Protein AF-A0AB36SXL1-F1 (afdb_monomer)

Foldseek 3Di:
DVVLVVLVVLLVVLVVQLVPDDDPSNVVSVVSNVVSCPDPSNVVVCCVVVVVVVVVVVVVVVVVVD

Solvent-accessible surface area (backbone atoms only — not comparable to full-atom values): 3544 Å² total; per-residue (Å²): 111,69,69,54,53,53,43,50,53,50,47,51,52,34,48,51,48,29,71,76,36,59,77,69,54,22,56,52,29,45,51,55,35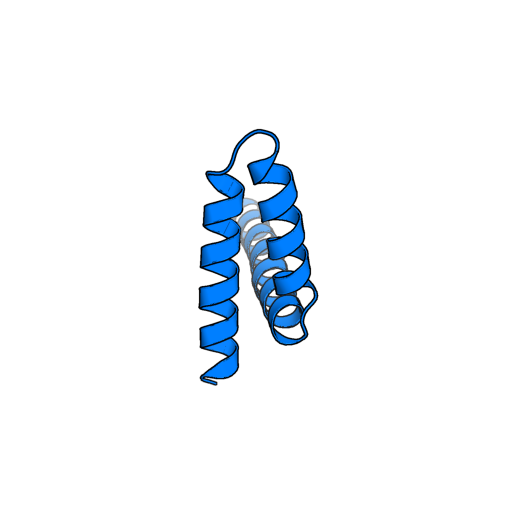,49,52,49,39,71,35,75,60,26,43,52,49,50,51,49,54,50,50,49,50,54,50,50,52,50,53,51,52,52,66,74,74,109

Organism: NCBI:txid155322

pLDDT: mean 87.68, std 3.91, range [66.81, 92.56]

Radius of gyration: 15.04 Å; Cα contacts (8 Å, |Δi|>4): 30; chains: 1; bounding box: 30×22×43 Å

Sequence (66 aa):
MIEIIAALVSLVVHFISYLFSTGEDKKKAKADLKEVVNGTNGKILVGFFGGAAVTGIFVVIWFLSE

Mean predicted aligned error: 5.69 Å

Structure (mmCIF, N/CA/C/O backbone):
data_AF-A0AB36SXL1-F1
#
_entry.id   AF-A0AB36SXL1-F1
#
loop_
_atom_site.group_PDB
_atom_site.id
_atom_site.type_symbol
_atom_site.label_atom_id
_atom_site.label_alt_id
_atom_site.label_comp_id
_atom_site.label_asym_id
_atom_site.label_entity_id
_atom_site.label_seq_id
_atom_site.pdbx_PDB_ins_code
_atom_site.Cartn_x
_atom_site.Cartn_y
_atom_site.Cartn_z
_atom_site.occupancy
_atom_site.B_iso_or_equiv
_atom_site.auth_seq_id
_atom_site.auth_comp_id
_atom_site.auth_asym_id
_atom_site.auth_atom_id
_atom_site.pdbx_PDB_model_num
ATOM 1 N N . MET A 1 1 ? 10.945 -9.781 5.834 1.00 70.69 1 MET A N 1
ATOM 2 C CA . MET A 1 1 ? 9.883 -10.339 4.957 1.00 70.69 1 MET A CA 1
ATOM 3 C C . MET A 1 1 ? 8.512 -10.315 5.620 1.00 70.69 1 MET A C 1
ATOM 5 O O . MET A 1 1 ? 7.626 -9.680 5.069 1.00 70.69 1 MET A O 1
ATOM 9 N N . ILE A 1 2 ? 8.335 -10.936 6.794 1.00 85.88 2 ILE A N 1
ATOM 10 C CA . ILE A 1 2 ? 7.038 -10.966 7.502 1.00 85.88 2 ILE A CA 1
ATOM 11 C C . ILE A 1 2 ? 6.501 -9.554 7.792 1.00 85.88 2 ILE A C 1
ATOM 13 O O . ILE A 1 2 ? 5.324 -9.303 7.579 1.00 85.88 2 ILE A O 1
ATOM 17 N N . GLU A 1 3 ? 7.359 -8.603 8.171 1.00 83.56 3 GLU A N 1
ATOM 18 C CA . GLU A 1 3 ? 6.951 -7.213 8.447 1.00 83.56 3 GLU A CA 1
ATOM 19 C C . GLU A 1 3 ? 6.396 -6.470 7.221 1.00 83.56 3 GLU A C 1
ATOM 21 O O . GLU A 1 3 ? 5.469 -5.675 7.347 1.00 83.56 3 GLU A O 1
ATOM 26 N N . ILE A 1 4 ? 6.925 -6.747 6.024 1.00 83.31 4 ILE A N 1
ATOM 27 C CA . ILE A 1 4 ? 6.430 -6.170 4.763 1.00 83.31 4 ILE A CA 1
ATOM 28 C C . ILE A 1 4 ? 5.075 -6.781 4.402 1.00 83.31 4 ILE A C 1
ATOM 30 O O . ILE A 1 4 ? 4.175 -6.064 3.975 1.00 83.31 4 ILE A O 1
ATOM 34 N N . ILE A 1 5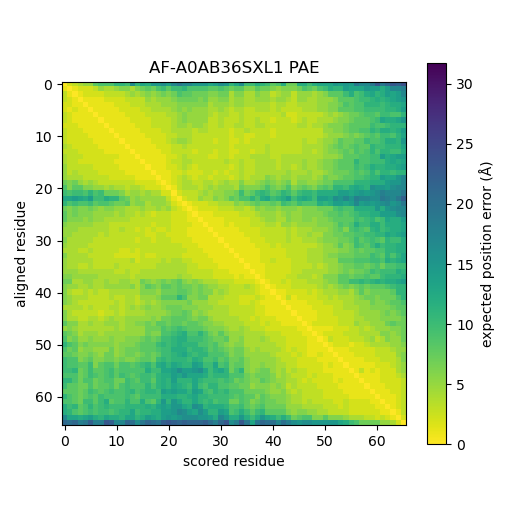 ? 4.910 -8.090 4.613 1.00 85.81 5 ILE A N 1
ATOM 35 C CA . ILE A 1 5 ? 3.637 -8.787 4.391 1.00 85.81 5 ILE A CA 1
ATOM 36 C C . ILE A 1 5 ? 2.579 -8.272 5.374 1.00 85.81 5 ILE A C 1
ATOM 38 O O . ILE A 1 5 ? 1.464 -7.961 4.967 1.00 85.81 5 ILE A O 1
ATOM 42 N N . ALA A 1 6 ? 2.929 -8.103 6.650 1.00 87.25 6 ALA A N 1
ATOM 43 C CA . ALA A 1 6 ? 2.038 -7.525 7.651 1.00 87.25 6 ALA A CA 1
ATOM 44 C C . ALA A 1 6 ? 1.652 -6.078 7.304 1.00 87.25 6 ALA A C 1
ATOM 46 O O . ALA A 1 6 ? 0.482 -5.710 7.405 1.00 87.25 6 ALA A O 1
ATOM 47 N N . ALA A 1 7 ? 2.607 -5.272 6.827 1.00 86.81 7 ALA A N 1
ATOM 48 C CA . ALA A 1 7 ? 2.337 -3.917 6.356 1.00 86.81 7 ALA A CA 1
ATOM 49 C C . ALA A 1 7 ? 1.420 -3.897 5.121 1.00 86.81 7 ALA A C 1
ATOM 51 O O . ALA A 1 7 ? 0.524 -3.060 5.052 1.00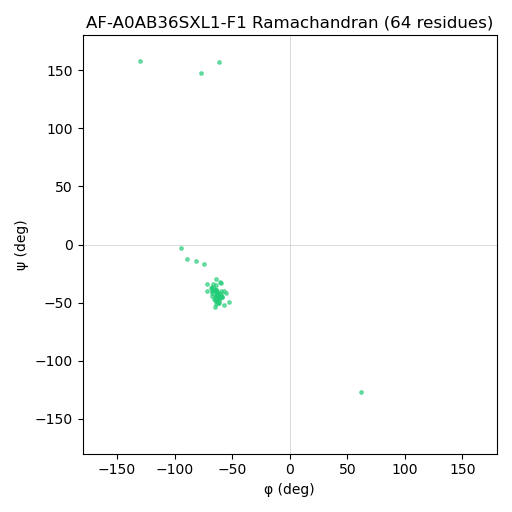 86.81 7 ALA A O 1
ATOM 52 N N . LEU A 1 8 ? 1.590 -4.837 4.183 1.00 87.06 8 LEU A N 1
ATOM 53 C CA . LEU A 1 8 ? 0.713 -5.000 3.020 1.00 87.06 8 LEU A CA 1
ATOM 54 C C . LEU A 1 8 ? -0.716 -5.342 3.453 1.00 87.06 8 LEU A C 1
ATOM 56 O O . LEU A 1 8 ? -1.658 -4.681 3.025 1.00 87.06 8 LEU A O 1
ATOM 60 N N . VAL A 1 9 ? -0.880 -6.343 4.320 1.00 88.62 9 VAL A N 1
ATOM 61 C CA . VAL A 1 9 ? -2.1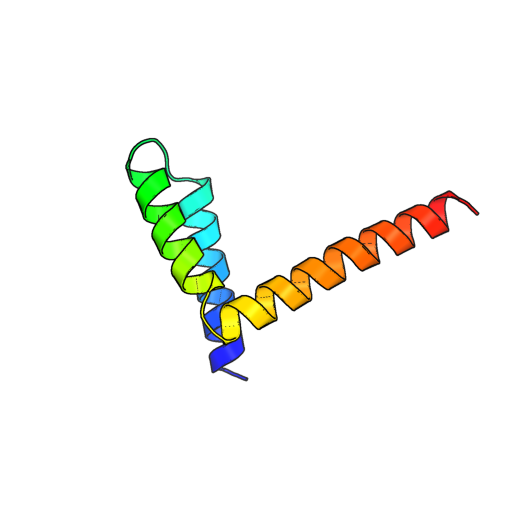98 -6.746 4.833 1.00 88.62 9 VAL A CA 1
ATOM 62 C C . VAL A 1 9 ? -2.857 -5.582 5.574 1.00 88.62 9 VAL A C 1
ATOM 64 O O . VAL A 1 9 ? -4.023 -5.285 5.327 1.00 88.62 9 VAL A O 1
ATOM 67 N N . SER A 1 10 ? -2.105 -4.866 6.415 1.00 88.44 10 SER A N 1
ATOM 68 C CA . SER A 1 10 ? -2.604 -3.681 7.119 1.00 88.44 10 SER A CA 1
ATOM 69 C C . SER A 1 10 ? -3.053 -2.582 6.152 1.00 88.44 10 SER A C 1
ATOM 71 O O . SER A 1 10 ? -4.154 -2.049 6.298 1.00 88.44 10 SER A O 1
ATOM 73 N N . LEU A 1 11 ? -2.250 -2.281 5.126 1.00 87.69 11 LEU A N 1
ATOM 74 C CA . LEU A 1 11 ? -2.589 -1.295 4.101 1.00 87.69 11 LEU A CA 1
ATOM 75 C C . LEU A 1 11 ? -3.889 -1.667 3.380 1.00 87.69 11 LEU A C 1
ATOM 77 O O . LEU A 1 11 ? -4.760 -0.816 3.225 1.00 87.69 11 LEU A O 1
ATOM 81 N N . VAL A 1 12 ? -4.046 -2.935 2.989 1.00 87.56 12 VAL A N 1
ATOM 82 C CA . VAL A 1 12 ? -5.252 -3.432 2.310 1.00 87.56 12 VAL A CA 1
ATOM 83 C C . VAL A 1 12 ? -6.481 -3.314 3.211 1.00 87.56 12 VAL A C 1
ATOM 85 O O . VAL A 1 12 ? -7.507 -2.806 2.765 1.00 87.56 12 VAL A O 1
ATOM 88 N N . VAL A 1 13 ? -6.381 -3.714 4.480 1.00 90.75 13 VAL A N 1
ATOM 89 C CA . VAL A 1 13 ? -7.498 -3.626 5.435 1.00 90.75 13 VAL A CA 1
ATOM 90 C C . VAL A 1 13 ? -7.940 -2.175 5.632 1.00 90.75 13 VAL A C 1
ATOM 92 O O . VAL A 1 13 ? -9.125 -1.876 5.496 1.00 90.75 13 VAL A O 1
ATOM 95 N N . HIS A 1 14 ? -7.006 -1.253 5.881 1.00 88.62 14 HIS A N 1
ATOM 96 C CA . HIS A 1 14 ? -7.338 0.165 6.063 1.00 88.62 14 HIS A CA 1
ATOM 97 C C . HIS A 1 14 ? -7.865 0.805 4.774 1.00 88.62 14 HIS A C 1
ATOM 99 O O . HIS A 1 14 ? -8.749 1.661 4.826 1.00 88.62 14 HIS A O 1
ATOM 105 N N . PHE A 1 15 ? -7.365 0.377 3.614 1.00 86.00 15 PHE A N 1
ATOM 106 C CA . PHE A 1 15 ? -7.832 0.859 2.319 1.00 86.00 15 PHE A CA 1
ATOM 107 C C . PHE A 1 15 ? -9.271 0.417 2.031 1.00 86.00 15 PHE A C 1
ATOM 109 O O . PHE A 1 15 ? -10.095 1.238 1.632 1.00 86.00 15 PHE A O 1
ATOM 116 N N . ILE A 1 16 ? -9.598 -0.850 2.299 1.00 88.81 16 ILE A N 1
ATOM 117 C CA . ILE A 1 16 ? -10.963 -1.384 2.193 1.00 88.81 16 ILE A CA 1
ATOM 118 C C . ILE A 1 16 ? -11.885 -0.647 3.169 1.00 88.81 16 ILE A C 1
ATOM 120 O O . ILE A 1 16 ? -12.909 -0.115 2.747 1.00 88.81 16 ILE A O 1
ATOM 124 N N . SER A 1 17 ? -11.500 -0.526 4.442 1.00 88.00 17 SER A N 1
ATOM 125 C CA . SER A 1 17 ? -12.277 0.230 5.433 1.00 88.00 17 SER A CA 1
ATOM 126 C C . SER A 1 17 ? -12.525 1.670 4.982 1.00 88.00 17 SER A C 1
ATOM 128 O O . SER A 1 17 ? -13.639 2.166 5.087 1.00 88.00 17 SER A O 1
ATOM 130 N N . TYR A 1 18 ? -11.531 2.343 4.400 1.00 88.56 18 TYR A N 1
ATOM 131 C CA . TYR A 1 18 ? -11.716 3.681 3.837 1.00 88.56 18 TYR A CA 1
ATOM 132 C C . TYR A 1 18 ? -12.702 3.723 2.656 1.00 88.56 18 TYR A C 1
ATOM 134 O O . TYR A 1 18 ? -13.478 4.678 2.551 1.00 88.56 18 TYR A O 1
ATOM 142 N N . LEU A 1 19 ? -12.687 2.718 1.774 1.00 87.38 19 LEU A N 1
ATOM 143 C CA . LEU A 1 19 ? -13.604 2.634 0.632 1.00 87.38 19 LEU A CA 1
ATOM 144 C C . LEU A 1 19 ? -15.058 2.417 1.060 1.00 87.38 19 LEU A C 1
ATOM 146 O O . LEU A 1 19 ? -15.952 3.023 0.469 1.00 87.38 19 LEU A O 1
ATOM 150 N N . PHE A 1 20 ? -15.282 1.578 2.072 1.00 88.81 20 PHE A N 1
ATOM 151 C CA . PHE A 1 20 ? -16.623 1.226 2.550 1.00 88.81 20 PHE A CA 1
ATOM 152 C C . PHE A 1 20 ? -17.159 2.159 3.647 1.00 88.81 20 PHE A C 1
ATOM 154 O O . PHE A 1 20 ? -18.357 2.142 3.924 1.00 88.81 20 PHE A O 1
ATOM 161 N N . SER A 1 21 ? -16.321 3.011 4.241 1.00 88.06 21 SER A N 1
ATOM 162 C CA . SER A 1 21 ? -16.757 4.021 5.210 1.00 88.06 21 SER A CA 1
ATOM 163 C C . SER A 1 21 ? -17.423 5.238 4.555 1.00 88.06 21 SER A C 1
ATOM 165 O O . SER A 1 21 ? -17.036 5.703 3.478 1.00 88.06 21 SER A O 1
ATOM 167 N N . THR A 1 22 ? -18.387 5.840 5.260 1.00 88.75 22 THR A N 1
ATOM 168 C CA . THR A 1 22 ? -19.130 7.0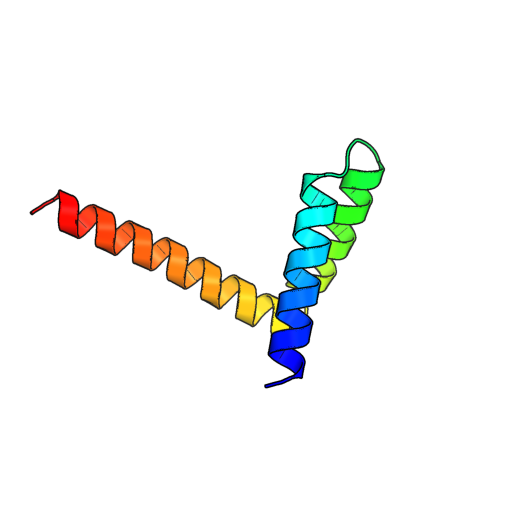36 4.819 1.00 88.75 22 THR A CA 1
ATOM 169 C C . THR A 1 22 ? -19.161 8.123 5.894 1.00 88.75 22 THR A C 1
ATOM 171 O O . THR A 1 22 ? -18.972 7.840 7.070 1.00 88.75 22 THR A O 1
ATOM 174 N N . GLY A 1 23 ? -19.391 9.383 5.508 1.00 89.56 23 GLY A N 1
ATOM 175 C CA . GLY A 1 23 ? -19.574 10.485 6.465 1.00 89.56 23 GLY A CA 1
ATOM 176 C C . GLY A 1 23 ? -18.351 10.754 7.354 1.00 89.56 23 GLY A C 1
ATOM 177 O O . GLY A 1 23 ? -17.243 10.968 6.850 1.00 89.56 23 GLY A O 1
ATOM 178 N N . GLU A 1 24 ? -18.555 10.782 8.672 1.00 86.00 24 GLU A N 1
ATOM 179 C CA . GLU A 1 24 ? -17.489 10.979 9.668 1.00 86.00 24 GLU A CA 1
ATOM 180 C C . GLU A 1 24 ? -16.519 9.795 9.740 1.00 86.00 24 GLU A C 1
ATOM 182 O O . GLU A 1 24 ? -15.303 10.008 9.793 1.00 86.00 24 GLU A O 1
ATOM 187 N N . ASP A 1 25 ? -17.014 8.565 9.607 1.00 85.88 25 ASP A N 1
ATOM 188 C CA . ASP A 1 25 ? -16.180 7.359 9.628 1.00 85.88 25 ASP A CA 1
ATOM 189 C C . ASP A 1 25 ? -15.203 7.318 8.453 1.00 85.88 25 ASP A C 1
ATOM 191 O O . ASP A 1 25 ? -14.075 6.838 8.578 1.00 85.88 25 ASP A O 1
ATOM 195 N N . LYS A 1 26 ? -15.577 7.915 7.314 1.00 88.69 26 LYS A N 1
ATOM 196 C CA . LYS A 1 26 ? -14.676 8.054 6.162 1.00 88.69 26 LYS A CA 1
ATOM 197 C C . LYS A 1 26 ? -13.494 8.971 6.461 1.00 88.69 26 LYS A C 1
ATOM 199 O O . LYS A 1 26 ? -12.385 8.712 5.995 1.00 88.69 26 LYS A O 1
ATOM 204 N N . LYS A 1 27 ? -13.706 10.049 7.225 1.00 90.38 27 LYS A N 1
ATOM 205 C CA . LYS A 1 27 ? -12.626 10.975 7.609 1.00 90.38 27 LYS A CA 1
ATOM 206 C C . LYS A 1 27 ? -11.642 10.291 8.554 1.00 90.38 27 LYS A C 1
ATOM 208 O O . LYS A 1 27 ? -10.437 10.435 8.358 1.00 90.38 27 LYS A O 1
ATOM 213 N N . LYS A 1 28 ? -12.156 9.515 9.512 1.00 89.50 28 LYS A N 1
ATOM 214 C CA . LYS A 1 28 ? -11.343 8.718 10.434 1.00 89.50 28 LYS A CA 1
ATOM 215 C C . LYS A 1 28 ? -10.555 7.633 9.695 1.00 89.50 28 LYS A C 1
ATOM 217 O O . LYS A 1 28 ? -9.333 7.626 9.762 1.00 89.50 28 LYS A O 1
ATOM 222 N N . ALA A 1 29 ? -11.222 6.828 8.867 1.00 88.12 29 ALA A N 1
ATOM 223 C CA . ALA A 1 29 ? -10.568 5.788 8.071 1.00 88.12 29 ALA A CA 1
ATOM 224 C C . ALA A 1 29 ? -9.508 6.354 7.107 1.00 88.12 29 ALA A C 1
ATOM 226 O O . ALA A 1 29 ? -8.482 5.724 6.862 1.00 88.12 29 ALA A O 1
ATOM 227 N N . LYS A 1 30 ? -9.714 7.572 6.585 1.00 88.88 30 LYS A N 1
ATOM 228 C CA . LYS A 1 30 ? -8.704 8.275 5.781 1.00 88.88 30 LYS A CA 1
ATOM 229 C C . LYS A 1 30 ? -7.470 8.659 6.598 1.00 88.88 30 LYS A C 1
ATOM 231 O O . LYS A 1 30 ? -6.364 8.609 6.063 1.00 88.88 30 LYS A O 1
ATOM 236 N N . ALA A 1 31 ? -7.654 9.106 7.839 1.00 90.75 31 ALA A N 1
ATOM 237 C CA . ALA A 1 31 ? -6.553 9.471 8.726 1.00 90.75 31 ALA A CA 1
ATOM 238 C C . ALA A 1 31 ? -5.715 8.236 9.082 1.00 90.75 31 ALA A C 1
ATOM 240 O O . ALA A 1 31 ? -4.501 8.266 8.886 1.00 90.75 31 ALA A O 1
ATOM 241 N N . ASP A 1 32 ? -6.374 7.138 9.454 1.00 88.06 32 ASP A N 1
ATOM 242 C CA . ASP A 1 32 ? -5.716 5.867 9.775 1.00 88.06 32 ASP A CA 1
ATOM 243 C C . ASP A 1 32 ? -4.966 5.310 8.552 1.00 88.06 32 ASP A C 1
ATOM 245 O O . ASP A 1 32 ? -3.788 4.960 8.629 1.00 88.06 32 ASP A O 1
ATOM 249 N N . LEU A 1 33 ? -5.596 5.323 7.371 1.00 88.69 33 LEU A N 1
ATOM 250 C CA . LEU A 1 33 ? -4.942 4.923 6.122 1.00 88.69 33 LEU A CA 1
ATOM 251 C C . LEU A 1 33 ? -3.713 5.793 5.816 1.00 88.69 33 LEU A C 1
ATOM 253 O O . LEU A 1 33 ? -2.689 5.283 5.361 1.00 88.69 33 LEU A O 1
ATOM 257 N N . LYS A 1 34 ? -3.794 7.105 6.064 1.00 88.69 34 LYS A N 1
ATOM 258 C CA . LYS A 1 34 ? -2.667 8.022 5.857 1.00 88.69 34 LYS A CA 1
ATOM 259 C C . LYS A 1 34 ? -1.508 7.693 6.792 1.00 88.69 34 LYS A C 1
ATOM 261 O O . LYS A 1 34 ? -0.365 7.771 6.351 1.00 88.69 34 LYS A O 1
ATOM 266 N N . GLU A 1 35 ? -1.779 7.331 8.039 1.00 89.25 35 GLU A N 1
ATOM 267 C CA . GLU A 1 35 ? -0.757 6.917 9.002 1.00 89.25 35 GLU A CA 1
ATOM 268 C C . GLU A 1 35 ? -0.057 5.629 8.553 1.00 89.25 35 GLU A C 1
ATOM 270 O O . GLU A 1 35 ? 1.174 5.592 8.471 1.00 89.25 35 GLU A O 1
ATOM 275 N N . VAL A 1 36 ? -0.836 4.627 8.130 1.00 87.25 36 VAL A N 1
ATOM 276 C CA . VAL A 1 36 ? -0.309 3.367 7.583 1.00 87.25 36 VAL A CA 1
ATOM 277 C C . VAL A 1 36 ? 0.555 3.611 6.343 1.00 87.25 36 VAL A C 1
ATOM 279 O O . VAL A 1 36 ? 1.643 3.045 6.228 1.00 87.25 36 VAL A O 1
ATOM 282 N N . VAL A 1 37 ? 0.122 4.495 5.438 1.00 86.94 37 VAL A N 1
ATOM 283 C CA . VAL A 1 37 ? 0.892 4.879 4.243 1.00 86.94 37 VAL A CA 1
ATOM 284 C C . VAL A 1 37 ? 2.158 5.661 4.600 1.00 86.94 37 VAL A C 1
ATOM 286 O O . VAL A 1 37 ? 3.186 5.468 3.955 1.00 86.94 37 VAL A O 1
ATOM 289 N N . ASN A 1 38 ? 2.117 6.540 5.605 1.00 88.50 38 ASN A N 1
ATOM 290 C CA . ASN A 1 38 ? 3.271 7.364 5.971 1.00 88.50 38 ASN A CA 1
ATOM 291 C C . ASN A 1 38 ? 4.371 6.595 6.713 1.00 88.50 38 ASN A C 1
ATOM 293 O O . ASN A 1 38 ? 5.500 7.095 6.776 1.00 88.50 38 ASN A O 1
ATOM 297 N N . GLY A 1 39 ? 4.069 5.413 7.253 1.00 86.81 39 GLY A N 1
ATOM 298 C CA . GLY A 1 39 ? 5.067 4.516 7.827 1.00 86.81 39 GLY A CA 1
ATOM 299 C C . GLY A 1 39 ? 6.106 4.053 6.796 1.00 86.81 39 GLY A C 1
ATOM 300 O O . GLY A 1 39 ? 5.849 4.029 5.592 1.00 86.81 39 GLY A O 1
ATOM 301 N N . THR A 1 40 ? 7.291 3.648 7.261 1.00 86.38 40 THR A N 1
ATOM 302 C CA . THR A 1 40 ? 8.422 3.234 6.405 1.00 86.38 40 THR A CA 1
ATOM 303 C C . THR A 1 40 ? 8.027 2.158 5.389 1.00 86.38 40 THR A C 1
ATOM 305 O O . THR A 1 40 ? 8.255 2.321 4.192 1.00 86.38 40 THR A O 1
ATOM 308 N N . ASN A 1 41 ? 7.358 1.095 5.844 1.00 86.50 41 ASN A N 1
ATOM 309 C CA . ASN A 1 41 ? 6.913 0.005 4.971 1.00 86.50 41 ASN A CA 1
ATOM 310 C C . ASN A 1 41 ? 5.749 0.430 4.059 1.00 86.50 41 ASN A C 1
ATOM 312 O O . ASN A 1 41 ? 5.690 0.005 2.908 1.00 86.50 41 ASN A O 1
ATOM 316 N N . GLY A 1 42 ? 4.857 1.303 4.542 1.00 84.69 42 GLY A N 1
ATOM 317 C CA . GLY A 1 42 ? 3.746 1.852 3.761 1.00 84.69 42 GLY A CA 1
ATOM 318 C C . GLY A 1 42 ? 4.221 2.690 2.576 1.00 84.69 42 GLY A C 1
ATOM 319 O O . GLY A 1 42 ? 3.736 2.504 1.462 1.00 84.69 42 GLY A O 1
ATOM 320 N N . LYS A 1 43 ? 5.240 3.534 2.774 1.00 86.88 43 LYS A N 1
ATOM 321 C CA . LYS A 1 43 ? 5.855 4.322 1.695 1.00 86.88 43 LYS A CA 1
ATOM 322 C C . LYS A 1 43 ? 6.514 3.444 0.641 1.00 86.88 43 LYS A C 1
ATOM 324 O O . LYS A 1 43 ? 6.365 3.719 -0.546 1.00 86.88 43 LYS A O 1
ATOM 329 N N . ILE A 1 44 ? 7.212 2.389 1.065 1.00 88.75 44 ILE A N 1
ATOM 330 C CA . ILE A 1 44 ? 7.830 1.425 0.145 1.00 88.75 44 ILE A CA 1
ATOM 331 C C . ILE A 1 44 ? 6.748 0.725 -0.684 1.00 88.75 44 ILE A C 1
ATOM 333 O O . ILE A 1 44 ? 6.873 0.647 -1.903 1.00 88.75 44 ILE A O 1
ATOM 337 N N . LEU A 1 45 ? 5.661 0.279 -0.049 1.00 87.56 45 LEU A N 1
ATOM 338 C CA . LEU A 1 45 ? 4.541 -0.378 -0.726 1.00 87.56 45 LEU A CA 1
ATOM 339 C C . LEU A 1 45 ? 3.834 0.559 -1.712 1.00 87.56 45 LEU A C 1
ATOM 341 O O . LEU A 1 45 ? 3.641 0.192 -2.868 1.00 87.56 45 LEU A O 1
ATOM 345 N N . VAL A 1 46 ? 3.491 1.781 -1.298 1.00 87.00 46 VAL A N 1
ATOM 346 C CA . VAL A 1 46 ? 2.847 2.767 -2.183 1.00 87.00 46 VAL A CA 1
ATOM 347 C C . VAL A 1 46 ? 3.774 3.182 -3.323 1.00 87.00 46 VAL A C 1
ATOM 349 O O . VAL A 1 46 ? 3.315 3.304 -4.455 1.00 87.00 46 VAL A O 1
ATOM 352 N N . GLY A 1 47 ? 5.072 3.346 -3.064 1.00 87.19 47 GLY A N 1
ATOM 353 C CA . GLY A 1 47 ? 6.064 3.616 -4.105 1.00 87.19 47 GLY A CA 1
ATOM 354 C C . GLY A 1 47 ? 6.189 2.465 -5.104 1.00 87.19 47 GLY A C 1
ATOM 355 O O . GLY A 1 47 ? 6.220 2.702 -6.309 1.00 87.19 47 GLY A O 1
ATOM 356 N N . PHE A 1 48 ? 6.185 1.221 -4.620 1.00 88.00 48 PHE A N 1
ATOM 357 C CA . PHE A 1 48 ? 6.241 0.023 -5.454 1.00 88.00 48 PHE A CA 1
ATOM 358 C C . PHE A 1 48 ? 4.992 -0.128 -6.331 1.00 88.00 48 PHE A C 1
ATOM 360 O O . PHE A 1 48 ? 5.111 -0.210 -7.552 1.00 88.0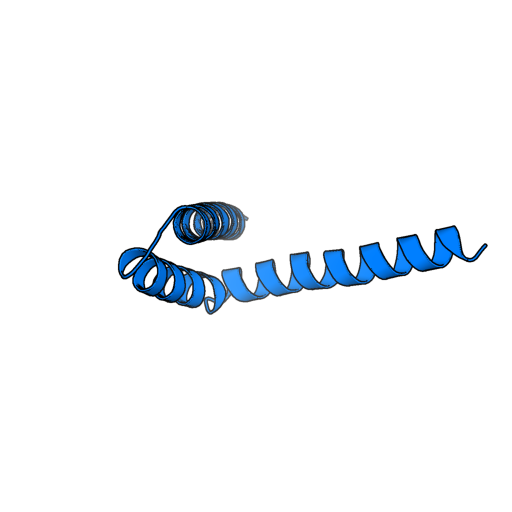0 48 PHE A O 1
ATOM 367 N N . PHE A 1 49 ? 3.791 -0.108 -5.742 1.00 84.94 49 PHE A N 1
ATOM 368 C CA . PHE A 1 49 ? 2.541 -0.232 -6.501 1.00 84.94 49 PHE A CA 1
ATOM 369 C C . PHE A 1 49 ? 2.279 0.983 -7.395 1.00 84.94 49 PHE A C 1
ATOM 371 O O . PHE A 1 49 ? 1.802 0.820 -8.515 1.00 84.94 49 PHE A O 1
ATOM 378 N N . GLY A 1 50 ? 2.628 2.189 -6.941 1.00 87.62 50 GLY A N 1
ATOM 379 C CA . GLY A 1 50 ? 2.549 3.406 -7.746 1.00 87.62 50 GLY A CA 1
ATOM 380 C C . GLY A 1 50 ? 3.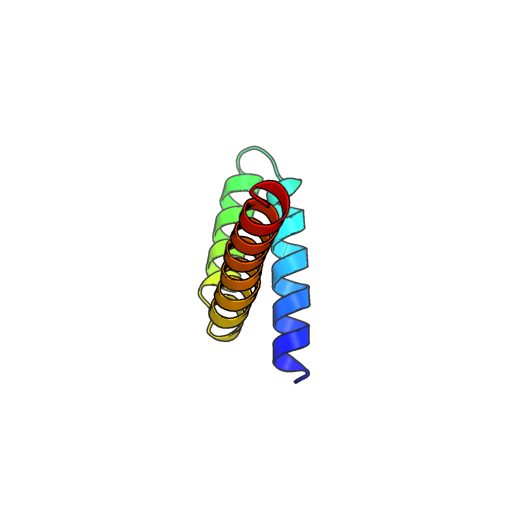481 3.352 -8.955 1.00 87.62 50 GLY A C 1
ATOM 381 O O . GLY A 1 50 ? 3.044 3.597 -10.077 1.00 87.62 50 GLY A O 1
ATOM 382 N N . GLY A 1 51 ? 4.741 2.955 -8.754 1.00 89.44 51 GLY A N 1
ATOM 383 C CA . GLY A 1 51 ? 5.703 2.762 -9.839 1.00 89.44 51 GLY A CA 1
ATOM 384 C C . GLY A 1 51 ? 5.280 1.663 -10.815 1.00 89.44 51 GLY A C 1
ATOM 385 O O . GLY A 1 51 ? 5.351 1.862 -12.028 1.00 89.44 51 GLY A O 1
ATOM 386 N N . ALA A 1 52 ? 4.771 0.539 -10.305 1.00 88.69 52 ALA A N 1
ATOM 387 C CA . ALA A 1 52 ? 4.243 -0.548 -11.126 1.00 88.69 52 ALA A CA 1
ATOM 388 C C . ALA A 1 52 ? 3.020 -0.112 -11.949 1.00 88.69 52 ALA A C 1
ATOM 390 O O . ALA A 1 52 ? 2.934 -0.452 -13.125 1.00 88.69 52 ALA A O 1
ATOM 391 N N . ALA A 1 53 ? 2.109 0.680 -11.373 1.00 87.62 53 ALA A N 1
ATOM 392 C CA . ALA A 1 53 ? 0.945 1.204 -12.084 1.00 87.62 53 ALA A CA 1
ATOM 393 C C . ALA A 1 53 ? 1.349 2.162 -13.215 1.00 87.62 53 ALA A C 1
ATOM 395 O O . ALA A 1 53 ? 0.886 1.998 -14.342 1.00 87.62 53 ALA A O 1
ATOM 396 N N . VAL A 1 54 ? 2.248 3.118 -12.949 1.00 91.25 54 VAL A N 1
ATOM 397 C CA . VAL A 1 54 ? 2.743 4.049 -13.981 1.00 91.25 54 VAL A CA 1
ATOM 398 C C . VAL A 1 54 ? 3.478 3.294 -15.087 1.00 91.25 54 VAL A C 1
ATOM 400 O O . VAL A 1 54 ? 3.203 3.512 -16.264 1.00 91.25 54 VAL A O 1
ATOM 403 N N . THR A 1 55 ? 4.367 2.372 -14.716 1.00 91.00 55 THR A N 1
ATOM 404 C CA . THR A 1 55 ? 5.111 1.550 -15.681 1.00 91.00 55 THR A CA 1
ATOM 405 C C . THR A 1 55 ? 4.16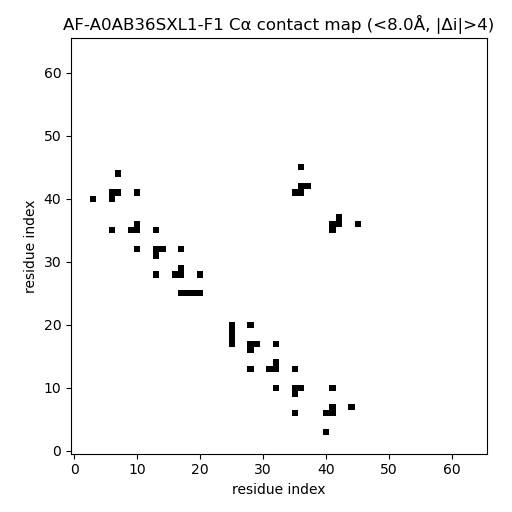3 0.695 -16.517 1.00 91.00 55 THR A C 1
ATOM 407 O O . THR A 1 55 ? 4.292 0.659 -17.735 1.00 91.00 55 THR A O 1
ATOM 410 N N . GLY A 1 56 ? 3.170 0.059 -15.890 1.00 88.88 56 GLY A N 1
ATOM 411 C CA . GLY A 1 56 ? 2.162 -0.741 -16.582 1.00 88.88 56 GLY A CA 1
ATOM 412 C C . GLY A 1 56 ? 1.359 0.077 -17.592 1.00 88.8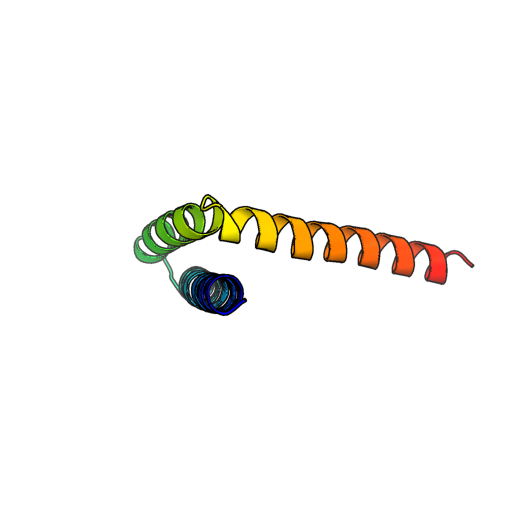8 56 GLY A C 1
ATOM 413 O O . GLY A 1 56 ? 1.201 -0.355 -18.729 1.00 88.88 56 GLY A O 1
ATOM 414 N N . ILE A 1 57 ? 0.921 1.285 -17.221 1.00 90.75 57 ILE A N 1
ATOM 415 C CA . ILE A 1 57 ? 0.243 2.206 -18.147 1.00 90.75 57 ILE A CA 1
ATOM 416 C C . ILE A 1 57 ? 1.151 2.539 -19.336 1.00 90.75 57 ILE A C 1
ATOM 418 O O . ILE A 1 57 ? 0.704 2.487 -20.479 1.00 90.75 57 ILE A O 1
ATOM 422 N N . PHE A 1 58 ? 2.425 2.841 -19.083 1.00 90.62 58 PHE A N 1
ATOM 423 C CA . PHE A 1 58 ? 3.382 3.188 -20.133 1.00 90.62 58 PHE A CA 1
ATOM 424 C C . PHE A 1 58 ? 3.609 2.031 -21.116 1.00 90.62 58 PHE A C 1
ATOM 426 O O . PHE A 1 58 ? 3.597 2.237 -22.328 1.00 90.62 58 PHE A O 1
ATOM 433 N N . VAL A 1 59 ? 3.746 0.807 -20.598 1.00 92.06 59 VAL A N 1
ATOM 434 C CA . VAL A 1 59 ? 3.880 -0.415 -21.405 1.00 92.06 59 VAL A CA 1
ATOM 435 C C . VAL A 1 59 ? 2.634 -0.659 -22.255 1.00 92.06 59 VAL A C 1
ATOM 437 O O . VAL A 1 59 ? 2.759 -0.976 -23.434 1.00 92.06 59 VAL A O 1
ATOM 440 N N . VAL A 1 60 ? 1.435 -0.480 -21.692 1.00 91.56 60 VAL A N 1
ATOM 441 C CA . VAL A 1 60 ? 0.178 -0.643 -22.440 1.00 91.56 60 VAL A CA 1
ATOM 442 C C . VAL A 1 60 ? 0.061 0.395 -23.555 1.00 91.56 60 VAL A C 1
ATOM 444 O O . VAL A 1 60 ? -0.295 0.038 -24.673 1.00 91.56 60 VAL A O 1
ATOM 447 N N . ILE A 1 61 ? 0.387 1.663 -23.285 1.00 92.56 61 ILE A N 1
ATOM 448 C CA . ILE A 1 61 ? 0.358 2.720 -24.306 1.00 92.56 61 ILE A CA 1
ATOM 449 C C . ILE A 1 61 ? 1.342 2.410 -25.435 1.00 92.56 61 ILE A C 1
ATOM 451 O O . ILE A 1 61 ? 0.966 2.532 -26.598 1.00 92.56 61 ILE A O 1
ATOM 455 N N . TRP A 1 62 ? 2.568 1.990 -25.106 1.00 91.62 62 TRP A N 1
ATOM 456 C CA . TRP A 1 62 ? 3.554 1.577 -26.106 1.00 91.62 62 TRP A CA 1
ATOM 457 C C . TRP A 1 62 ? 2.995 0.452 -26.974 1.00 91.62 62 TRP A C 1
ATOM 459 O O . TRP A 1 62 ? 2.962 0.586 -28.190 1.00 91.62 62 TRP A O 1
ATOM 469 N N . PHE A 1 63 ? 2.495 -0.617 -26.353 1.00 92.25 63 PHE A N 1
ATOM 470 C CA . PHE A 1 63 ? 1.957 -1.776 -27.064 1.00 92.25 63 PHE A CA 1
ATOM 471 C C . PHE A 1 63 ? 0.767 -1.436 -27.974 1.00 92.25 63 PHE A C 1
ATOM 473 O O . PHE A 1 63 ? 0.585 -2.073 -29.000 1.00 92.25 63 PHE A O 1
ATOM 480 N N . LEU A 1 64 ? -0.052 -0.447 -27.607 1.00 91.50 64 LEU A N 1
ATOM 481 C CA . LEU A 1 64 ? -1.170 0.033 -28.430 1.00 91.50 64 LEU A CA 1
ATOM 482 C C . LEU A 1 64 ? -0.751 1.026 -29.525 1.00 91.50 64 LEU A C 1
ATOM 484 O O . LEU A 1 64 ? -1.567 1.346 -30.387 1.00 91.50 64 LEU A O 1
ATOM 488 N N . SER A 1 65 ? 0.466 1.566 -29.452 1.00 86.44 65 SER A N 1
ATOM 489 C CA . SER A 1 65 ? 0.994 2.547 -30.410 1.00 86.44 65 SER A CA 1
ATOM 490 C C . SER A 1 65 ? 1.818 1.904 -31.531 1.00 86.44 65 SER A C 1
ATOM 492 O O . SER A 1 65 ? 2.282 2.623 -32.417 1.00 86.44 65 SER A O 1
ATOM 494 N N . GLU A 1 66 ? 2.006 0.586 -31.481 1.00 66.81 66 GLU A N 1
ATOM 495 C CA . GLU A 1 66 ? 2.741 -0.238 -32.447 1.00 66.81 66 GLU A CA 1
ATOM 496 C C . GLU A 1 66 ? 1.778 -1.146 -33.221 1.00 66.81 66 GLU A C 1
ATOM 498 O O . GLU A 1 66 ? 1.932 -1.236 -34.460 1.00 66.81 66 GLU A O 1
#

Secondary structure (DSSP, 8-state):
-HHHHHHHHHHHHHHHHHHH--HHHHHHHHHHHHHHHHSHHHHHHHHHHHHHHHHHHHHHHHHH--

Nearest PDB structures (foldseek):
  4afl-assembly3_D  TM=5.374E-01  e=4.608E+00  Homo sapiens
  2z0v-assembly1_A  TM=5.688E-01  e=7.182E+00  Homo sapiens
  5c1f-assembly1_B  TM=6.177E-01  e=9.862E+00  Schizosaccharomyces pombe 972h-